Protein AF-A0A9C8ALC9-F1 (afdb_monomer_lite)

Structure (mmCIF, N/CA/C/O backbone):
data_AF-A0A9C8ALC9-F1
#
_entry.id   A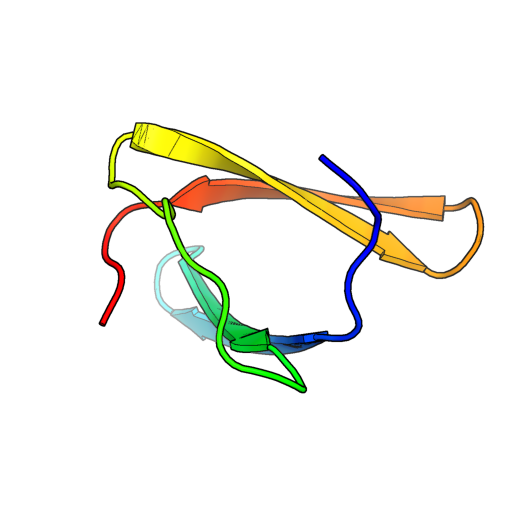F-A0A9C8ALC9-F1
#
loop_
_atom_site.group_PDB
_atom_site.id
_atom_site.type_symbol
_atom_site.label_atom_id
_atom_site.label_alt_id
_atom_site.label_comp_id
_atom_site.label_asym_id
_atom_site.label_entity_id
_atom_site.label_seq_id
_atom_site.pdbx_PDB_ins_code
_atom_site.Cartn_x
_atom_site.Cartn_y
_atom_site.Cartn_z
_atom_site.occupancy
_atom_site.B_iso_or_equiv
_atom_site.auth_seq_id
_atom_site.auth_comp_id
_atom_site.auth_asym_id
_atom_site.auth_atom_id
_atom_site.pdbx_PDB_model_num
ATOM 1 N N . ALA A 1 1 ? 0.066 3.429 -12.717 1.00 68.75 1 ALA A N 1
ATOM 2 C CA . ALA A 1 1 ? 1.209 2.516 -12.512 1.00 68.75 1 ALA A CA 1
ATOM 3 C C . ALA A 1 1 ? 0.753 1.108 -12.879 1.00 68.75 1 ALA A C 1
ATOM 5 O O . ALA A 1 1 ? -0.452 0.886 -12.800 1.00 68.75 1 ALA A O 1
ATOM 6 N N . PRO A 1 2 ? 1.644 0.209 -13.3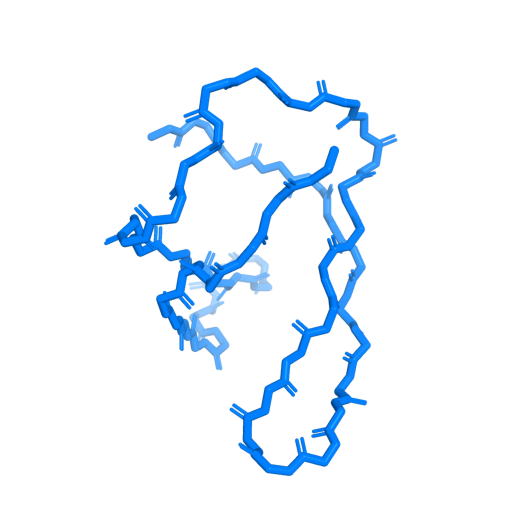29 1.00 83.56 2 PRO A N 1
ATOM 7 C CA . PRO A 1 2 ? 1.281 -1.191 -13.528 1.00 83.56 2 PRO A CA 1
ATOM 8 C C . PRO A 1 2 ? 0.860 -1.839 -12.205 1.00 83.56 2 PRO A C 1
ATOM 10 O O . PRO A 1 2 ? 1.272 -1.395 -11.130 1.00 83.56 2 PRO A O 1
ATOM 13 N N . GLU A 1 3 ? 0.038 -2.876 -12.309 1.00 90.00 3 GLU A N 1
ATOM 14 C CA . GLU A 1 3 ? -0.320 -3.745 -11.192 1.00 90.00 3 GLU A CA 1
ATOM 15 C C . GLU A 1 3 ? 0.914 -4.520 -10.728 1.00 90.00 3 GLU A C 1
ATOM 17 O O . GLU A 1 3 ? 1.765 -4.900 -11.535 1.00 90.00 3 GLU A O 1
ATOM 22 N N . VAL A 1 4 ? 1.024 -4.730 -9.422 1.00 93.81 4 VAL A N 1
ATOM 23 C CA . VAL A 1 4 ? 2.182 -5.362 -8.790 1.00 93.81 4 VAL A CA 1
ATOM 24 C C . VAL A 1 4 ? 1.700 -6.331 -7.726 1.00 93.81 4 VAL A C 1
ATOM 26 O O . VAL A 1 4 ? 0.849 -5.988 -6.905 1.00 93.81 4 VAL A O 1
ATOM 29 N N . ASP A 1 5 ? 2.262 -7.537 -7.730 1.00 95.62 5 ASP A N 1
ATOM 30 C CA . ASP A 1 5 ? 1.974 -8.529 -6.699 1.00 95.62 5 ASP A CA 1
ATOM 31 C C . ASP A 1 5 ? 2.422 -7.999 -5.331 1.00 95.62 5 ASP A C 1
ATOM 33 O O . ASP A 1 5 ? 3.573 -7.585 -5.145 1.00 95.62 5 ASP A O 1
ATOM 37 N N . ALA A 1 6 ? 1.522 -8.057 -4.354 1.00 95.31 6 ALA A N 1
ATOM 38 C CA . ALA A 1 6 ? 1.800 -7.655 -2.985 1.00 95.31 6 ALA A CA 1
ATOM 39 C C . ALA A 1 6 ? 1.065 -8.542 -1.979 1.00 95.31 6 ALA A C 1
ATOM 41 O O . ALA A 1 6 ? 0.013 -9.112 -2.267 1.00 95.31 6 ALA A O 1
ATOM 42 N N . THR A 1 7 ? 1.611 -8.615 -0.770 1.00 95.94 7 THR A N 1
ATOM 43 C CA . THR A 1 7 ? 0.938 -9.194 0.395 1.00 95.94 7 THR A CA 1
ATOM 44 C C . THR A 1 7 ? 0.567 -8.079 1.362 1.00 95.94 7 THR A C 1
ATOM 46 O O . THR A 1 7 ? 1.397 -7.221 1.660 1.00 95.94 7 THR A O 1
ATOM 49 N N . LEU A 1 8 ? -0.679 -8.090 1.840 1.00 95.00 8 LEU A N 1
ATOM 50 C CA . LEU A 1 8 ? -1.191 -7.125 2.810 1.00 95.00 8 LEU A CA 1
ATOM 51 C C . LEU A 1 8 ? -1.276 -7.757 4.200 1.00 95.00 8 LEU A C 1
ATOM 53 O O . LEU A 1 8 ? -1.882 -8.818 4.361 1.00 95.00 8 LEU A O 1
ATOM 57 N N . TYR A 1 9 ? -0.760 -7.052 5.201 1.00 96.19 9 TYR A N 1
ATOM 58 C CA . TYR A 1 9 ? -0.871 -7.402 6.613 1.00 96.19 9 TYR A CA 1
ATOM 59 C C . TYR A 1 9 ? -1.656 -6.303 7.341 1.00 96.19 9 TYR A C 1
ATOM 61 O O . TYR A 1 9 ? -1.155 -5.184 7.479 1.00 96.19 9 TYR A O 1
ATOM 69 N N . PRO A 1 10 ? -2.896 -6.575 7.787 1.00 95.25 10 PRO A N 1
ATOM 70 C CA . PRO A 1 10 ? -3.674 -5.611 8.554 1.00 95.25 10 PRO A CA 1
ATOM 71 C C . PRO A 1 10 ? -2.981 -5.263 9.871 1.00 95.25 10 PRO A C 1
ATOM 73 O O . PRO A 1 10 ? -2.500 -6.146 10.582 1.00 95.25 10 PRO A O 1
ATOM 76 N N . LEU A 1 11 ? -2.984 -3.980 10.219 1.00 96.00 11 LEU A N 1
ATOM 77 C CA . LEU A 1 11 ? -2.443 -3.459 11.467 1.00 96.00 11 LEU A CA 1
ATOM 78 C C . LEU A 1 11 ? -3.533 -2.697 12.245 1.00 96.00 11 LEU A C 1
ATOM 80 O O . LEU A 1 11 ? -4.553 -2.288 11.678 1.00 96.00 11 LEU A O 1
ATOM 84 N N . PRO A 1 12 ? -3.356 -2.486 13.562 1.00 96.50 12 PRO A N 1
ATOM 85 C CA . PRO A 1 12 ? -4.257 -1.645 14.343 1.00 96.50 12 PRO A CA 1
ATOM 86 C C . PRO A 1 12 ? -4.365 -0.213 13.793 1.00 96.50 12 PRO A C 1
ATOM 88 O O . PRO A 1 12 ? -3.494 0.275 13.074 1.00 96.50 12 PRO A O 1
ATOM 91 N N . GLY A 1 13 ? -5.436 0.492 14.166 1.00 95.25 13 GLY A N 1
ATOM 92 C CA . GLY A 1 13 ? -5.605 1.903 13.799 1.00 95.25 13 GLY A CA 1
ATOM 93 C C . GLY A 1 13 ? -5.961 2.140 12.330 1.00 95.25 13 GLY A C 1
ATOM 94 O O . GLY A 1 13 ? -5.685 3.216 11.815 1.00 95.25 13 GLY A O 1
ATOM 95 N N . ASN A 1 14 ? -6.579 1.156 11.665 1.00 94.12 14 ASN A N 1
ATOM 96 C CA . ASN A 1 14 ? -6.969 1.237 10.253 1.00 94.12 14 ASN A CA 1
ATOM 97 C C . ASN A 1 14 ? -5.768 1.464 9.316 1.00 94.12 14 ASN A C 1
ATOM 99 O O . ASN A 1 14 ? -5.842 2.230 8.356 1.00 94.12 14 ASN A O 1
ATOM 103 N N . THR A 1 15 ? -4.654 0.798 9.625 1.00 96.12 15 THR A N 1
ATOM 104 C CA . THR A 1 15 ? -3.433 0.800 8.814 1.00 96.12 15 THR A CA 1
ATOM 105 C C . THR A 1 15 ? -3.142 -0.608 8.298 1.00 96.12 15 THR A C 1
ATOM 107 O O . THR A 1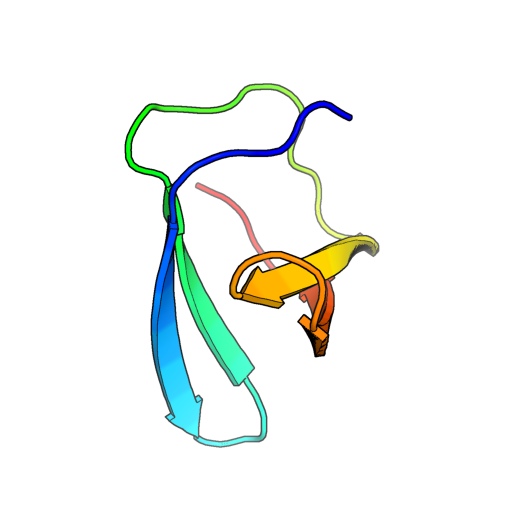 15 ? -3.713 -1.594 8.767 1.00 96.12 15 THR A O 1
ATOM 110 N N . ALA A 1 16 ? -2.271 -0.715 7.300 1.00 96.25 16 ALA A N 1
ATOM 111 C CA . ALA A 1 16 ? -1.805 -1.993 6.784 1.00 96.25 16 ALA A CA 1
ATOM 112 C C . ALA A 1 16 ? -0.345 -1.873 6.351 1.00 96.25 16 ALA A C 1
ATOM 114 O O . ALA A 1 16 ? 0.064 -0.844 5.812 1.00 96.25 16 ALA A O 1
ATOM 115 N N . GLU A 1 17 ? 0.422 -2.937 6.563 1.00 96.38 17 GLU A N 1
ATOM 116 C CA . GLU A 1 17 ? 1.729 -3.104 5.940 1.00 96.38 17 GLU A CA 1
ATOM 117 C C . GLU A 1 17 ? 1.554 -3.814 4.596 1.00 96.38 17 GLU A C 1
ATOM 119 O O . GLU A 1 17 ? 0.827 -4.804 4.485 1.00 96.38 17 GLU A O 1
ATOM 124 N N . VAL A 1 18 ? 2.206 -3.284 3.563 1.00 95.81 18 VAL A N 1
ATOM 125 C CA . VAL A 1 18 ? 2.140 -3.806 2.198 1.00 95.81 18 VAL A CA 1
ATOM 126 C C . VAL A 1 18 ? 3.545 -4.201 1.785 1.00 95.81 18 VAL A C 1
ATOM 128 O O . VAL A 1 18 ? 4.428 -3.350 1.689 1.00 95.81 18 VAL A O 1
ATOM 131 N N . ILE A 1 19 ? 3.746 -5.488 1.524 1.00 95.62 19 ILE A N 1
ATOM 132 C CA . ILE A 1 19 ? 5.026 -6.019 1.060 1.00 95.62 19 ILE A CA 1
ATOM 133 C C . ILE A 1 19 ? 4.878 -6.387 -0.410 1.00 95.62 19 ILE A C 1
ATOM 135 O O . ILE A 1 19 ? 4.166 -7.335 -0.750 1.00 95.62 19 ILE A O 1
ATOM 139 N N . PHE A 1 20 ? 5.542 -5.629 -1.281 1.00 94.19 20 PHE A N 1
ATOM 140 C CA . PHE A 1 20 ? 5.626 -5.948 -2.703 1.00 94.19 20 PHE A CA 1
ATOM 141 C C . PHE A 1 20 ? 6.522 -7.165 -2.925 1.00 94.19 20 PHE A C 1
ATOM 143 O O . PHE A 1 20 ? 7.525 -7.351 -2.234 1.00 94.19 20 PHE A O 1
ATOM 150 N N . ARG A 1 21 ? 6.175 -7.987 -3.917 1.00 94.94 21 ARG A N 1
ATOM 151 C CA . ARG A 1 21 ? 6.965 -9.165 -4.293 1.00 94.94 21 ARG A CA 1
ATOM 152 C C . ARG A 1 21 ? 8.367 -8.798 -4.783 1.00 94.94 21 ARG A C 1
ATOM 154 O O . ARG A 1 21 ? 9.312 -9.547 -4.552 1.00 94.94 21 ARG A O 1
ATOM 161 N N . GLU A 1 22 ? 8.488 -7.651 -5.441 1.00 92.25 22 GLU A N 1
ATOM 162 C CA . GLU A 1 22 ? 9.748 -7.083 -5.913 1.00 92.25 22 GLU A CA 1
ATOM 163 C C . GLU A 1 22 ? 9.863 -5.613 -5.474 1.00 92.25 22 GLU A C 1
ATOM 165 O O . GLU A 1 22 ? 8.838 -4.935 -5.350 1.00 92.25 22 GLU A O 1
ATOM 170 N N . PRO A 1 23 ? 11.083 -5.086 -5.245 1.00 91.12 23 PRO A N 1
ATOM 171 C CA . PRO A 1 23 ? 11.267 -3.690 -4.859 1.00 91.12 23 PRO A CA 1
ATOM 172 C C . PRO A 1 23 ? 10.756 -2.716 -5.926 1.00 91.12 23 PRO A C 1
ATOM 174 O O . PRO A 1 23 ? 11.141 -2.793 -7.094 1.00 91.12 23 PRO A O 1
ATOM 177 N N . LEU A 1 24 ? 9.953 -1.737 -5.508 1.00 89.75 24 LEU A N 1
ATOM 178 C CA . LEU A 1 24 ? 9.436 -0.684 -6.381 1.00 89.75 24 LEU A CA 1
ATOM 179 C C . LEU A 1 24 ? 10.135 0.644 -6.110 1.00 89.75 24 LEU A C 1
ATOM 181 O O . LEU A 1 24 ? 10.439 0.996 -4.973 1.00 89.75 24 LEU A O 1
ATOM 185 N N . ARG A 1 25 ? 10.375 1.411 -7.174 1.00 89.94 25 ARG A N 1
ATOM 186 C CA . ARG A 1 25 ? 10.928 2.767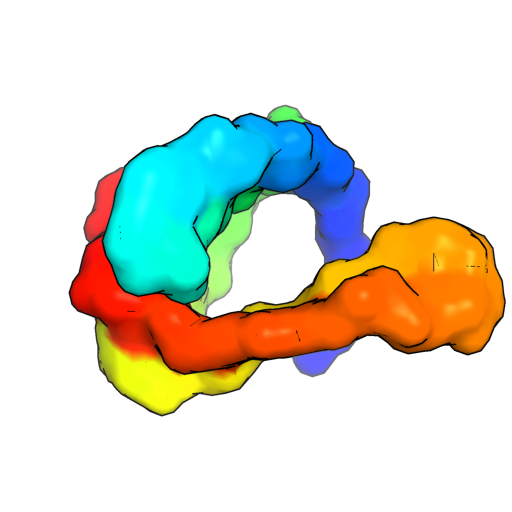 -7.085 1.00 89.94 25 ARG A CA 1
ATOM 187 C C . ARG A 1 25 ? 9.811 3.802 -7.143 1.00 89.94 25 ARG A C 1
ATOM 189 O O . ARG A 1 25 ? 8.811 3.597 -7.822 1.00 89.94 25 ARG A O 1
ATOM 196 N N . GLY A 1 26 ? 10.030 4.947 -6.497 1.00 88.06 26 GLY A N 1
ATOM 197 C CA . GLY A 1 26 ? 9.140 6.108 -6.610 1.00 88.06 26 GLY A CA 1
ATOM 198 C C . GLY A 1 26 ? 7.878 6.048 -5.746 1.00 88.06 26 GLY A C 1
ATOM 199 O O . GLY A 1 26 ? 6.943 6.799 -6.010 1.00 88.06 26 GLY A O 1
ATOM 200 N N . ILE A 1 27 ? 7.857 5.183 -4.729 1.00 90.50 27 ILE A N 1
ATOM 201 C CA . ILE A 1 27 ? 6.829 5.188 -3.686 1.00 90.50 27 ILE A CA 1
ATOM 202 C C . ILE A 1 27 ? 7.137 6.331 -2.717 1.00 90.50 27 ILE A C 1
ATOM 204 O O . ILE A 1 27 ? 8.224 6.387 -2.143 1.00 90.50 27 ILE A O 1
ATOM 208 N N . THR A 1 28 ? 6.191 7.251 -2.541 1.00 93.50 28 THR A N 1
ATOM 209 C CA . THR A 1 28 ? 6.361 8.431 -1.683 1.00 93.50 28 THR A CA 1
ATOM 210 C C . THR A 1 28 ? 5.167 8.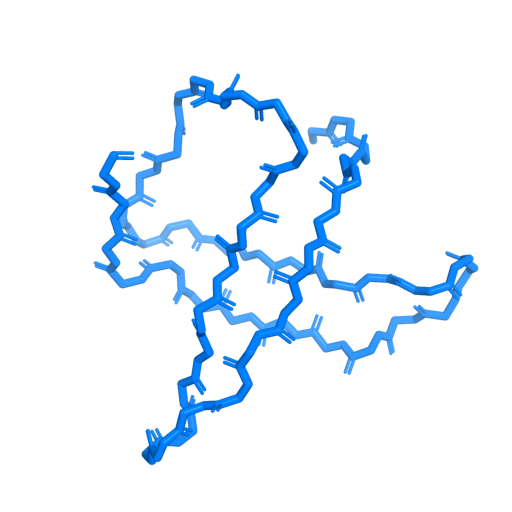625 -0.750 1.00 93.50 28 THR A C 1
ATOM 212 O O . THR A 1 28 ? 4.028 8.468 -1.203 1.00 93.50 28 THR A O 1
ATOM 215 N N . PRO A 1 29 ? 5.388 9.041 0.511 1.00 96.12 29 PRO A N 1
ATOM 216 C CA . PRO A 1 29 ? 4.304 9.439 1.400 1.00 96.12 29 PRO A CA 1
ATOM 217 C C . PRO A 1 29 ? 3.355 10.464 0.767 1.00 96.12 29 PRO A C 1
ATOM 219 O O . PRO A 1 29 ? 3.792 11.388 0.080 1.00 96.12 29 PRO A O 1
ATOM 222 N N . GLY A 1 30 ? 2.054 10.294 0.996 1.00 95.38 30 GLY A N 1
ATOM 223 C CA . GLY A 1 30 ? 0.995 11.130 0.424 1.00 95.38 30 GLY A CA 1
ATOM 224 C C . GLY A 1 30 ? 0.422 10.624 -0.906 1.00 95.38 30 GLY A C 1
ATOM 225 O O . GLY A 1 30 ? -0.634 11.096 -1.322 1.00 95.38 30 GLY A O 1
ATOM 226 N N . GLN A 1 31 ? 1.056 9.645 -1.560 1.00 94.44 31 GLN A N 1
ATOM 227 C CA . GLN A 1 31 ? 0.454 8.959 -2.706 1.00 94.44 31 GLN A CA 1
ATOM 228 C C . GLN A 1 31 ? -0.663 8.010 -2.262 1.00 94.44 31 GLN A C 1
ATOM 230 O O . GLN A 1 31 ? -0.607 7.421 -1.184 1.00 94.44 31 GLN A O 1
ATOM 235 N N . ALA A 1 32 ? -1.662 7.826 -3.123 1.00 94.94 32 ALA A N 1
ATOM 236 C CA . ALA A 1 32 ? -2.693 6.819 -2.920 1.00 94.94 32 ALA A CA 1
ATOM 237 C C . ALA A 1 32 ? -2.224 5.437 -3.403 1.00 94.94 32 ALA A C 1
ATOM 239 O O . ALA A 1 32 ? -1.544 5.322 -4.424 1.00 94.94 32 ALA A O 1
ATOM 240 N N . VAL A 1 33 ? -2.650 4.394 -2.697 1.00 94.44 33 VAL A N 1
ATOM 241 C CA . VAL A 1 33 ? -2.532 2.990 -3.102 1.00 94.44 33 VAL A CA 1
ATOM 242 C C . VAL A 1 33 ? -3.926 2.375 -3.176 1.00 94.44 33 VAL A C 1
ATOM 244 O O . VAL A 1 33 ? -4.786 2.677 -2.348 1.00 94.44 33 VAL A O 1
ATOM 247 N N . VAL A 1 34 ? -4.153 1.529 -4.178 1.00 95.38 34 VAL A N 1
ATOM 248 C CA . VAL A 1 34 ? -5.411 0.799 -4.373 1.00 95.38 34 VAL A CA 1
ATOM 249 C C . VAL A 1 34 ? -5.085 -0.679 -4.508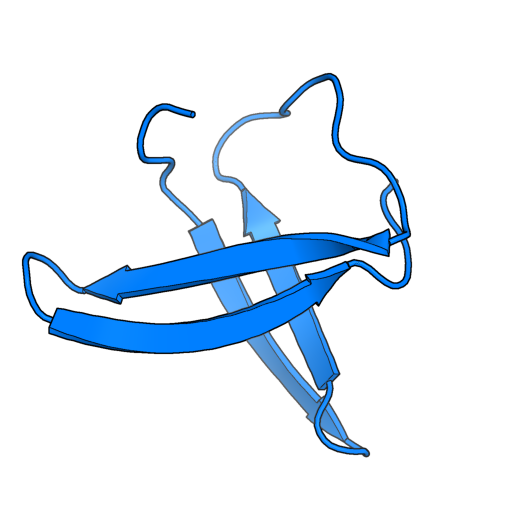 1.00 95.38 34 VAL A C 1
ATOM 251 O O . VAL A 1 34 ? -4.143 -1.045 -5.210 1.00 95.38 34 VAL A O 1
ATOM 254 N N . PHE A 1 35 ? -5.847 -1.514 -3.813 1.00 94.94 35 PHE A N 1
ATOM 255 C CA . PHE A 1 35 ? -5.648 -2.953 -3.750 1.00 94.94 35 PHE A CA 1
ATOM 256 C C . PHE A 1 35 ? -6.735 -3.668 -4.536 1.00 94.94 35 PHE A C 1
ATOM 258 O O . PHE A 1 35 ? -7.922 -3.374 -4.378 1.00 94.94 35 PHE A O 1
ATOM 265 N N . TYR A 1 36 ? -6.314 -4.644 -5.332 1.00 95.19 36 TYR A N 1
ATOM 266 C CA . TYR A 1 36 ? -7.189 -5.427 -6.189 1.00 95.19 36 TYR A CA 1
ATOM 267 C C . TYR A 1 36 ? -7.027 -6.920 -5.912 1.00 95.19 36 TYR A C 1
ATOM 269 O O . TYR A 1 36 ? -5.968 -7.379 -5.478 1.00 95.19 36 TYR A O 1
ATOM 277 N N . ARG A 1 37 ? -8.085 -7.684 -6.183 1.00 93.88 37 ARG A N 1
ATOM 278 C CA . ARG A 1 37 ? -8.057 -9.145 -6.279 1.00 93.88 37 ARG A CA 1
ATOM 279 C C . ARG A 1 37 ? -8.714 -9.554 -7.588 1.00 93.88 37 ARG A C 1
ATOM 281 O O . ARG A 1 37 ? -9.936 -9.620 -7.682 1.00 93.88 37 ARG A O 1
ATOM 288 N N . GLY A 1 38 ? -7.891 -9.815 -8.602 1.00 92.38 38 GLY A N 1
ATOM 289 C CA . GLY A 1 38 ? -8.392 -9.888 -9.972 1.00 92.38 38 GLY A CA 1
ATOM 290 C C . GLY A 1 38 ? -9.016 -8.544 -10.350 1.00 92.38 38 GLY A C 1
ATOM 291 O O . GLY A 1 38 ? -8.372 -7.513 -10.203 1.00 92.38 38 GLY A O 1
ATOM 292 N N . GLU A 1 39 ? -10.283 -8.550 -10.758 1.00 93.94 39 GLU A N 1
ATOM 293 C CA . GLU A 1 39 ? -11.010 -7.331 -11.146 1.00 93.94 39 GLU A CA 1
ATOM 294 C C . GLU A 1 39 ? -11.712 -6.622 -9.969 1.00 93.94 39 GLU A C 1
ATOM 296 O O . GLU A 1 39 ? -12.246 -5.525 -10.129 1.00 93.94 39 GLU A O 1
ATOM 301 N N . GLU A 1 40 ? -11.728 -7.225 -8.775 1.00 95.19 40 GLU A N 1
ATOM 302 C CA . GLU A 1 40 ? -12.395 -6.660 -7.599 1.00 95.19 40 GLU A CA 1
ATOM 303 C C . GLU A 1 40 ? -11.499 -5.648 -6.873 1.00 95.19 40 GLU A C 1
ATOM 305 O O . GLU A 1 40 ? -10.359 -5.954 -6.515 1.00 95.19 40 GLU A O 1
ATOM 310 N N . VAL A 1 41 ? -12.037 -4.457 -6.587 1.00 95.38 41 VAL A N 1
ATOM 311 C CA . VAL A 1 41 ? -11.394 -3.462 -5.715 1.00 95.38 41 VAL A CA 1
ATOM 312 C C . VAL A 1 41 ? -11.617 -3.863 -4.260 1.00 95.38 41 VAL A C 1
ATOM 314 O O . VAL A 1 41 ? -12.743 -3.825 -3.768 1.00 95.38 41 VAL A O 1
ATOM 317 N N . LEU A 1 42 ? -10.540 -4.180 -3.544 1.00 93.25 42 LEU A N 1
ATOM 318 C CA . LEU A 1 42 ? -10.602 -4.498 -2.114 1.00 93.25 42 LEU A CA 1
ATOM 319 C C . LEU A 1 42 ? -10.605 -3.244 -1.232 1.00 93.25 42 LEU A C 1
ATOM 321 O O . LEU A 1 42 ? -11.074 -3.282 -0.096 1.00 93.25 42 LEU A O 1
ATOM 325 N N . GLY A 1 43 ? -10.050 -2.142 -1.737 1.00 93.81 43 GLY A N 1
ATOM 326 C CA . GLY A 1 43 ? -9.955 -0.874 -1.024 1.00 93.81 43 GLY A CA 1
ATOM 327 C C . GLY A 1 43 ? -8.684 -0.113 -1.375 1.00 93.81 43 GLY A C 1
ATOM 328 O O . GLY A 1 43 ? -8.014 -0.401 -2.364 1.00 93.81 43 GLY A O 1
ATOM 329 N N . GLY A 1 44 ? -8.339 0.865 -0.548 1.00 95.06 44 GLY A N 1
ATOM 330 C CA . GLY A 1 44 ? -7.150 1.679 -0.745 1.00 95.06 44 GLY A CA 1
ATOM 331 C C . GLY A 1 44 ? -6.862 2.572 0.449 1.00 95.06 44 GLY A C 1
ATOM 332 O O . GLY A 1 44 ? -7.607 2.591 1.429 1.00 95.06 44 GLY A O 1
ATOM 333 N N . GLY A 1 45 ? -5.769 3.313 0.357 1.00 95.69 45 GLY A N 1
ATOM 334 C CA . GLY A 1 45 ? -5.331 4.217 1.409 1.00 95.69 45 GLY A CA 1
ATOM 335 C C . GLY A 1 45 ? -4.284 5.200 0.918 1.00 95.69 45 GLY A C 1
ATOM 336 O O . GLY A 1 45 ? -3.899 5.194 -0.251 1.00 95.69 45 GLY A O 1
ATOM 337 N N . ILE A 1 46 ? -3.823 6.049 1.830 1.00 96.88 46 ILE A N 1
ATOM 338 C CA . ILE A 1 46 ? -2.699 6.948 1.588 1.00 96.88 46 ILE A CA 1
ATOM 339 C C . ILE A 1 46 ? -1.448 6.312 2.177 1.00 96.88 46 ILE A C 1
ATOM 341 O O . ILE A 1 46 ? -1.450 5.862 3.322 1.00 96.88 46 ILE A O 1
ATOM 345 N N . ILE A 1 47 ? -0.380 6.274 1.388 1.00 95.88 47 ILE A N 1
ATOM 346 C CA . ILE A 1 47 ? 0.926 5.806 1.833 1.00 95.88 47 ILE A CA 1
ATOM 347 C C . ILE A 1 47 ? 1.432 6.786 2.891 1.00 95.88 47 ILE A C 1
ATOM 349 O O . ILE A 1 47 ? 1.680 7.955 2.602 1.00 95.88 47 ILE A O 1
ATOM 353 N N . GLU A 1 48 ? 1.573 6.307 4.122 1.00 96.62 48 GLU A N 1
ATOM 354 C CA . GLU A 1 48 ? 2.094 7.102 5.237 1.00 96.62 48 GLU A CA 1
ATOM 355 C C . GLU A 1 48 ? 3.630 7.084 5.261 1.00 96.62 48 GLU A C 1
ATOM 357 O O . GLU A 1 48 ? 4.271 8.107 5.493 1.00 96.62 48 GLU A O 1
ATOM 362 N N . ARG A 1 49 ? 4.232 5.915 5.005 1.00 94.25 49 ARG A N 1
ATOM 363 C CA . ARG A 1 49 ? 5.683 5.673 5.019 1.00 94.25 49 ARG A CA 1
ATOM 364 C C . ARG A 1 49 ? 6.056 4.620 3.974 1.00 94.25 49 ARG A C 1
ATOM 366 O O . ARG A 1 49 ? 5.250 3.744 3.676 1.00 94.25 49 ARG A O 1
ATOM 373 N N . ALA A 1 50 ? 7.274 4.708 3.449 1.00 91.94 50 ALA A N 1
ATOM 374 C CA . ALA A 1 50 ? 7.874 3.728 2.546 1.00 91.94 50 ALA A CA 1
ATOM 375 C C . ALA A 1 50 ? 9.367 3.591 2.879 1.00 91.94 50 ALA A C 1
ATOM 377 O O . ALA A 1 50 ? 9.987 4.585 3.271 1.00 91.94 50 ALA A O 1
ATOM 378 N N . PHE A 1 51 ? 9.910 2.379 2.754 1.00 85.56 51 PHE A N 1
ATOM 379 C CA . PHE A 1 51 ? 11.284 2.022 3.119 1.00 85.56 51 PHE A CA 1
ATOM 380 C C . PHE A 1 51 ? 11.992 1.331 1.954 1.00 85.56 51 PHE A C 1
ATOM 382 O O . PHE A 1 51 ? 11.295 0.626 1.189 1.00 85.56 51 PHE A O 1
#

Radius of gyration: 10.83 Å; chains: 1; bounding box: 24×21×28 Å

Sequence (51 aa):
APEVDATLYPLPGNTAEVIFREPLRGITPGQAVVFYRGEEVLGGGIIERAF

pLDDT: mean 93.46, std 4.44, range [68.75, 96.88]

Secondary structure (DSSP, 8-state):
-----EEEEEETTTEEEEEESS--S---TT-EEEEEETTEEEEEEE-----

Foldseek 3Di:
DDDFDWDWADDPPRDIDIGTPDDDPDDDFQDKDWDDDVPDTPGIDTDHDDD